Protein AF-A0A3B9QT40-F1 (afdb_monomer_lite)

InterPro domains:
  IPR036661 Luciferase-like domain superfamily [G3DSA:3.20.20.30] (1-45)
  IPR036661 Luciferase-like domain superfamily [SSF51679] (1-44)
  IPR051260 Diverse substrate monooxygenases [PTHR30011] (1-43)

pLDDT: mean 94.56, std 4.2, range [72.94, 98.44]

Radius of gyration: 12.41 Å; chains: 1; bounding box: 27×16×27 Å

Structure (mmCIF, N/CA/C/O backbone):
data_AF-A0A3B9QT40-F1
#
_entry.id   AF-A0A3B9QT40-F1
#
loop_
_atom_site.group_PDB
_atom_site.id
_atom_site.type_symbol
_atom_site.label_atom_id
_atom_site.label_alt_id
_atom_site.label_comp_id
_atom_site.label_asym_id
_atom_site.label_entity_id
_atom_site.label_seq_id
_atom_site.pdbx_PDB_ins_code
_atom_site.Cartn_x
_atom_site.Cartn_y
_atom_site.Cartn_z
_atom_site.occupancy
_atom_site.B_iso_or_equiv
_atom_site.auth_seq_id
_atom_site.auth_comp_id
_atom_site.auth_asym_id
_atom_site.auth_atom_id
_atom_site.pdbx_PDB_model_num
ATOM 1 N N . GLY A 1 1 ? 3.100 -9.219 6.865 1.00 88.12 1 GLY A N 1
ATOM 2 C CA . GLY A 1 1 ? 3.451 -8.156 5.901 1.00 88.12 1 GLY A CA 1
ATOM 3 C C . GLY A 1 1 ? 4.807 -8.445 5.290 1.00 88.12 1 GLY A C 1
ATOM 4 O O . GLY A 1 1 ? 5.376 -9.484 5.600 1.00 88.12 1 GLY A O 1
ATOM 5 N N . PHE A 1 2 ? 5.313 -7.544 4.451 1.00 92.94 2 PHE A N 1
ATOM 6 C CA . PHE A 1 2 ? 6.614 -7.673 3.787 1.00 92.94 2 PHE A CA 1
ATOM 7 C C . PHE A 1 2 ? 7.435 -6.402 4.000 1.00 92.94 2 PHE A C 1
ATOM 9 O O . PHE A 1 2 ? 6.866 -5.316 4.089 1.00 92.94 2 PHE A O 1
ATOM 16 N N . ASN A 1 3 ? 8.757 -6.546 4.065 1.00 94.56 3 ASN A N 1
ATOM 17 C CA . ASN A 1 3 ? 9.681 -5.427 3.930 1.00 94.56 3 ASN A CA 1
ATOM 18 C C . ASN A 1 3 ? 10.128 -5.374 2.462 1.00 94.56 3 ASN A C 1
ATOM 20 O O . ASN A 1 3 ? 10.588 -6.384 1.930 1.00 94.56 3 ASN A O 1
ATOM 24 N N . ILE A 1 4 ? 9.925 -4.232 1.806 1.00 92.44 4 ILE A N 1
ATOM 25 C CA . ILE A 1 4 ? 10.248 -4.035 0.392 1.00 92.44 4 ILE A CA 1
ATOM 26 C C . ILE A 1 4 ? 11.536 -3.219 0.306 1.00 92.44 4 ILE A C 1
ATOM 28 O O . ILE A 1 4 ? 11.581 -2.087 0.776 1.00 92.44 4 ILE A O 1
ATOM 32 N N . MET A 1 5 ? 12.561 -3.796 -0.322 1.00 93.38 5 MET A N 1
ATOM 33 C CA . MET A 1 5 ? 13.872 -3.174 -0.532 1.00 93.38 5 MET A CA 1
ATOM 34 C C . MET A 1 5 ? 14.200 -3.174 -2.029 1.00 93.38 5 MET A C 1
ATOM 36 O O . MET A 1 5 ? 14.795 -4.136 -2.524 1.00 93.38 5 MET A O 1
ATOM 40 N N . PRO A 1 6 ? 13.774 -2.144 -2.782 1.00 92.06 6 PRO A N 1
ATOM 41 C CA . PRO A 1 6 ? 14.084 -2.042 -4.200 1.00 92.06 6 PRO A CA 1
ATOM 42 C C . PRO A 1 6 ? 15.593 -1.837 -4.430 1.00 92.06 6 PR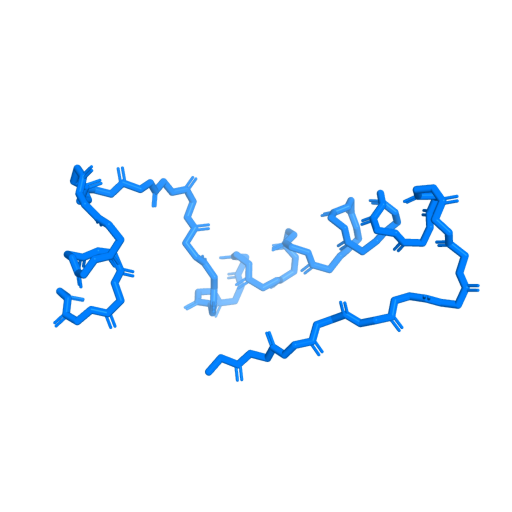O A C 1
ATOM 44 O O . PRO A 1 6 ? 16.261 -1.219 -3.599 1.00 92.06 6 PRO A O 1
ATOM 47 N N . PRO A 1 7 ? 16.141 -2.290 -5.571 1.00 90.31 7 PRO A N 1
ATOM 48 C CA . PRO A 1 7 ? 17.558 -2.107 -5.902 1.00 90.31 7 PRO A CA 1
ATOM 49 C C . PRO A 1 7 ? 17.923 -0.648 -6.225 1.00 90.31 7 PRO A C 1
ATOM 51 O O . PRO A 1 7 ? 19.096 -0.286 -6.185 1.00 90.31 7 PRO A O 1
ATOM 54 N N . SER A 1 8 ? 16.936 0.191 -6.551 1.00 92.62 8 SER A N 1
ATOM 55 C CA . SER A 1 8 ? 17.112 1.617 -6.820 1.00 92.62 8 SER A CA 1
ATOM 56 C C . SER A 1 8 ? 15.968 2.429 -6.214 1.00 92.62 8 SER A C 1
ATOM 58 O O . SER A 1 8 ? 14.797 2.056 -6.304 1.00 92.62 8 SER A O 1
ATOM 60 N N . MET A 1 9 ? 16.311 3.561 -5.600 1.00 91.31 9 MET A N 1
ATOM 61 C CA . MET A 1 9 ? 15.362 4.481 -4.969 1.00 91.31 9 MET A CA 1
ATOM 62 C C . MET A 1 9 ? 15.450 5.864 -5.630 1.00 91.31 9 MET A C 1
ATOM 64 O O . MET A 1 9 ? 16.559 6.293 -5.956 1.00 91.31 9 MET A O 1
ATOM 68 N N . PRO A 1 10 ? 14.318 6.572 -5.821 1.00 90.75 10 PRO A N 1
ATOM 69 C CA . PRO A 1 10 ? 12.942 6.160 -5.498 1.00 90.75 10 PRO A CA 1
ATOM 70 C C . PRO A 1 10 ? 12.291 5.260 -6.566 1.00 90.75 10 PRO A C 1
ATOM 72 O O . PRO A 1 10 ? 11.307 4.587 -6.283 1.00 90.75 10 PRO A O 1
ATOM 75 N N . HIS A 1 11 ? 12.870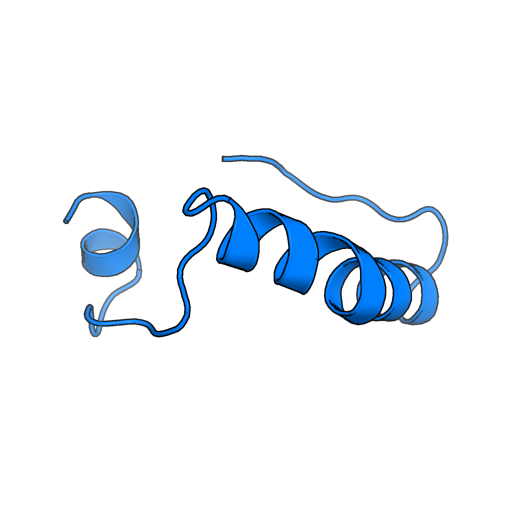 5.184 -7.767 1.00 94.38 11 HIS A N 1
ATOM 76 C CA . HIS A 1 11 ? 12.199 4.655 -8.963 1.00 94.38 11 HIS A CA 1
ATOM 77 C C . HIS A 1 11 ? 11.707 3.201 -8.849 1.00 94.38 11 HIS A C 1
ATOM 79 O O . HIS A 1 11 ? 10.659 2.845 -9.391 1.00 94.38 11 HIS A O 1
ATOM 85 N N . GLY A 1 12 ? 12.444 2.343 -8.134 1.00 93.69 12 GLY A N 1
ATOM 86 C CA . GLY A 1 12 ? 12.022 0.964 -7.890 1.00 93.69 12 GLY A CA 1
ATOM 87 C C . GLY A 1 12 ? 10.813 0.865 -6.957 1.00 93.69 12 GLY A C 1
ATOM 88 O O . GLY A 1 12 ? 10.004 -0.050 -7.108 1.00 93.69 12 GLY A O 1
ATOM 89 N N . LEU A 1 13 ? 10.657 1.816 -6.030 1.00 95.56 13 LEU A N 1
ATOM 90 C CA . LEU A 1 13 ? 9.465 1.912 -5.192 1.00 95.56 13 LEU A CA 1
ATOM 91 C C . LEU A 1 13 ? 8.268 2.412 -6.006 1.00 95.56 13 LEU A C 1
ATOM 93 O O . LEU A 1 13 ? 7.206 1.803 -5.918 1.00 95.56 13 LEU A O 1
ATOM 97 N N . ASP A 1 14 ? 8.457 3.439 -6.840 1.00 96.25 14 ASP A N 1
ATOM 98 C CA . ASP A 1 14 ? 7.401 3.969 -7.718 1.00 96.25 14 ASP A CA 1
ATOM 99 C C . ASP A 1 14 ? 6.857 2.864 -8.636 1.00 96.25 14 ASP A C 1
ATOM 101 O O . ASP A 1 14 ? 5.659 2.594 -8.667 1.00 96.25 14 ASP A O 1
ATOM 105 N N . THR A 1 15 ? 7.759 2.108 -9.271 1.00 96.56 15 THR A N 1
ATOM 106 C CA . THR A 1 15 ? 7.396 0.967 -10.127 1.00 96.56 15 THR A CA 1
ATOM 107 C C . THR A 1 15 ? 6.590 -0.092 -9.366 1.00 96.56 15 THR A C 1
ATOM 109 O O . THR A 1 15 ? 5.632 -0.654 -9.900 1.00 96.56 15 THR A O 1
ATOM 112 N N . PHE A 1 16 ? 6.959 -0.383 -8.114 1.00 95.69 16 PHE A N 1
ATOM 113 C CA . PHE A 1 16 ? 6.223 -1.337 -7.283 1.00 95.69 16 PHE A CA 1
ATOM 114 C C . PHE A 1 16 ? 4.815 -0.830 -6.957 1.00 95.69 16 PHE A C 1
ATOM 116 O O . PHE A 1 16 ? 3.853 -1.598 -7.042 1.00 95.69 16 PHE A O 1
ATOM 123 N N . VAL A 1 17 ? 4.684 0.450 -6.597 1.00 96.31 17 VAL A N 1
ATOM 124 C CA . VAL A 1 17 ? 3.384 1.066 -6.317 1.00 96.31 17 VAL A CA 1
ATOM 125 C C . VAL A 1 17 ? 2.506 1.034 -7.565 1.00 96.31 17 VAL A C 1
ATOM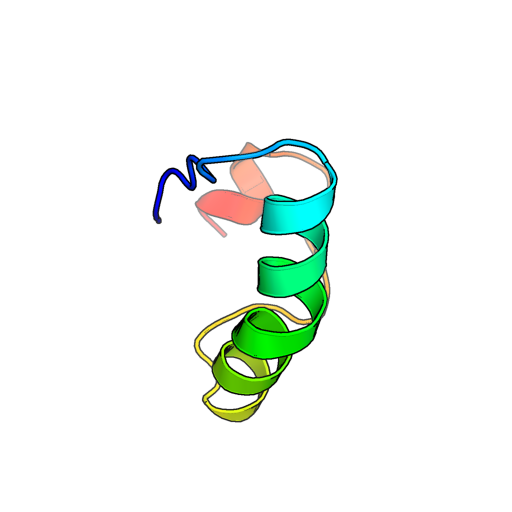 127 O O . VAL A 1 17 ? 1.380 0.556 -7.481 1.00 96.31 17 VAL A O 1
ATOM 130 N N . ASP A 1 18 ? 3.028 1.429 -8.723 1.00 97.69 18 ASP A N 1
ATOM 131 C CA . ASP A 1 18 ? 2.237 1.544 -9.951 1.00 97.69 18 ASP A CA 1
ATOM 132 C C . ASP A 1 18 ? 1.816 0.191 -10.535 1.00 97.69 18 ASP A C 1
ATOM 134 O O . ASP A 1 18 ? 0.739 0.072 -11.117 1.00 97.69 18 ASP A O 1
ATOM 138 N N . GLN A 1 19 ? 2.647 -0.846 -10.390 1.00 97.62 19 GLN A N 1
ATOM 139 C CA . GLN A 1 19 ? 2.403 -2.133 -11.050 1.00 97.62 19 GLN A CA 1
ATOM 140 C C . GLN A 1 19 ? 1.874 -3.217 -10.107 1.00 97.62 19 GLN A C 1
ATOM 142 O O . GLN A 1 19 ? 1.044 -4.032 -10.510 1.00 97.62 19 GLN A O 1
ATOM 147 N N . VAL A 1 20 ? 2.333 -3.262 -8.853 1.00 97.38 20 VAL A N 1
ATOM 148 C CA . VAL A 1 20 ? 2.026 -4.377 -7.939 1.00 97.38 20 VAL A CA 1
ATOM 149 C C . VAL A 1 20 ? 0.834 -4.065 -7.040 1.00 97.38 20 VAL A C 1
ATOM 151 O O . VAL A 1 20 ? -0.020 -4.933 -6.841 1.00 97.38 20 VAL A O 1
ATOM 154 N N . VAL A 1 21 ? 0.735 -2.843 -6.506 1.00 97.62 21 VAL A N 1
ATOM 155 C CA . VAL A 1 21 ? -0.366 -2.470 -5.598 1.00 97.62 21 VAL A CA 1
ATOM 156 C C . VAL A 1 21 ? -1.747 -2.650 -6.248 1.00 97.62 21 VAL A C 1
ATOM 158 O O . VAL A 1 21 ? -2.589 -3.279 -5.598 1.00 97.62 21 VAL A O 1
ATOM 161 N N . PRO A 1 22 ? -2.000 -2.233 -7.511 1.00 98.44 22 PRO A N 1
ATOM 162 C CA . PRO A 1 22 ? -3.300 -2.440 -8.154 1.00 98.44 22 PRO A CA 1
ATOM 163 C C . PRO A 1 22 ? -3.685 -3.917 -8.240 1.00 98.44 22 PRO A C 1
ATOM 165 O O . PRO A 1 22 ? -4.810 -4.292 -7.917 1.00 98.44 22 PRO A O 1
ATOM 168 N N . VAL A 1 23 ? -2.724 -4.776 -8.581 1.00 98.38 23 VAL A N 1
ATOM 169 C CA . VAL A 1 23 ? -2.925 -6.226 -8.685 1.00 98.38 23 VAL A CA 1
ATOM 170 C C . VAL A 1 23 ? -3.271 -6.840 -7.324 1.00 98.38 23 VAL A C 1
ATOM 172 O O . VAL A 1 23 ? -4.131 -7.720 -7.224 1.00 98.38 23 VAL A O 1
ATOM 175 N N . LEU A 1 24 ? -2.622 -6.388 -6.246 1.00 98.06 24 LEU A N 1
ATOM 176 C CA . LEU A 1 24 ? -2.951 -6.844 -4.895 1.00 98.06 24 LEU A CA 1
ATOM 177 C C . LEU A 1 24 ? -4.329 -6.341 -4.441 1.00 98.06 24 LEU A C 1
ATOM 179 O O . LEU A 1 24 ? -5.058 -7.090 -3.788 1.00 98.06 24 LEU A O 1
ATOM 183 N N . GLN A 1 25 ? -4.703 -5.111 -4.793 1.00 98.12 25 GLN A N 1
ATOM 184 C CA . GLN A 1 25 ? -6.019 -4.545 -4.485 1.00 98.12 25 GLN A CA 1
ATOM 185 C C . GLN A 1 25 ? -7.146 -5.246 -5.258 1.00 98.12 25 GLN A C 1
ATOM 187 O O . GLN A 1 25 ? -8.195 -5.538 -4.677 1.00 98.12 25 GLN A O 1
ATOM 192 N N . GLU A 1 26 ? -6.949 -5.548 -6.544 1.00 98.25 26 GLU A N 1
ATOM 193 C CA . GLU A 1 26 ? -7.897 -6.306 -7.375 1.00 98.25 26 GLU A CA 1
ATOM 194 C C . GLU A 1 26 ? -8.166 -7.691 -6.775 1.00 98.25 26 GLU A C 1
ATOM 196 O O . GLU A 1 26 ? -9.309 -8.131 -6.686 1.00 98.25 26 GLU A O 1
ATOM 201 N N . ARG A 1 27 ? -7.122 -8.341 -6.252 1.00 98.06 27 ARG A N 1
ATOM 202 C CA . ARG A 1 27 ? -7.221 -9.655 -5.600 1.00 98.06 27 ARG A CA 1
ATOM 203 C C . ARG A 1 27 ? -7.659 -9.606 -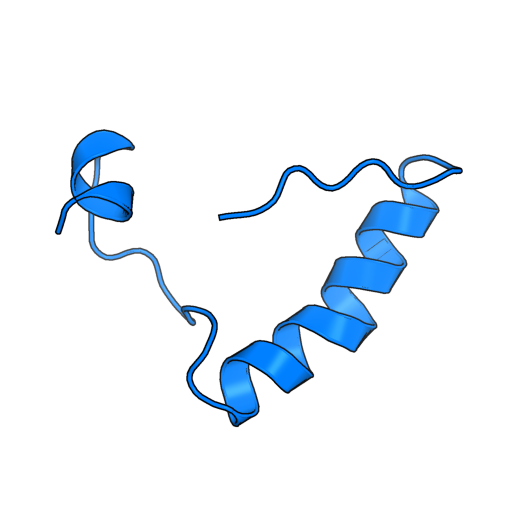4.133 1.00 98.06 27 ARG A C 1
ATOM 205 O O . ARG A 1 27 ? -7.627 -10.639 -3.466 1.00 98.06 27 ARG A O 1
ATOM 212 N N . GLY A 1 28 ? -8.007 -8.433 -3.601 1.00 96.81 28 GLY A N 1
ATOM 213 C CA . GLY A 1 28 ? -8.418 -8.274 -2.201 1.00 96.81 28 GLY A CA 1
ATOM 214 C C . GLY A 1 28 ? -7.316 -8.602 -1.183 1.00 96.81 28 GLY A C 1
ATOM 215 O O . GLY A 1 28 ? -7.605 -9.010 -0.062 1.00 96.81 28 GLY A O 1
ATOM 216 N N . ARG A 1 29 ? -6.040 -8.478 -1.568 1.00 96.19 29 ARG A N 1
ATOM 217 C CA . ARG A 1 29 ? -4.866 -8.741 -0.713 1.00 96.19 29 ARG A CA 1
ATOM 218 C C . ARG A 1 29 ? -4.199 -7.478 -0.185 1.00 96.19 29 ARG A C 1
ATOM 220 O O . ARG A 1 29 ? -3.281 -7.575 0.626 1.00 96.19 29 ARG A O 1
ATOM 227 N N . PHE A 1 30 ? -4.645 -6.310 -0.634 1.00 96.06 30 PHE A N 1
ATOM 228 C CA . PHE A 1 30 ? -4.150 -5.030 -0.158 1.00 96.06 30 PHE A CA 1
ATOM 229 C C . PHE A 1 30 ? -5.291 -4.028 -0.018 1.00 96.06 30 PHE A C 1
ATOM 231 O O . PHE A 1 30 ? -6.231 -4.018 -0.815 1.00 96.06 30 PHE A O 1
ATOM 238 N N . ARG A 1 31 ? -5.203 -3.205 1.026 1.00 94.75 31 ARG A N 1
ATOM 239 C CA . ARG A 1 31 ? -6.187 -2.172 1.356 1.00 94.75 31 ARG A CA 1
ATOM 240 C C . ARG A 1 31 ? -6.228 -1.065 0.301 1.00 94.75 31 ARG A C 1
ATOM 242 O O . ARG A 1 31 ? -5.226 -0.789 -0.363 1.00 94.75 31 ARG A O 1
ATOM 249 N N . ARG A 1 32 ? -7.391 -0.426 0.170 1.00 96.19 32 ARG A N 1
ATOM 250 C CA . ARG A 1 32 ? -7.584 0.784 -0.650 1.00 96.19 32 ARG A CA 1
ATOM 251 C C . ARG A 1 32 ? -7.543 2.061 0.183 1.00 96.19 32 ARG A C 1
ATOM 253 O O . ARG A 1 32 ? -7.110 3.086 -0.321 1.00 96.19 32 ARG A O 1
ATOM 260 N N . GLU A 1 33 ? -7.915 1.962 1.454 1.00 95.81 33 GLU A N 1
ATOM 261 C CA . GLU A 1 33 ? -7.966 3.079 2.393 1.00 95.81 33 GLU A CA 1
ATOM 262 C C . GLU A 1 33 ? -7.403 2.655 3.756 1.00 95.81 33 GLU A C 1
ATOM 264 O O . GLU A 1 33 ? -7.222 1.464 4.031 1.00 95.81 33 GLU A O 1
ATOM 269 N N . TYR A 1 34 ? -7.078 3.644 4.586 1.00 95.50 34 TYR A N 1
ATOM 270 C CA . TYR A 1 34 ? -6.670 3.454 5.975 1.00 95.50 34 TYR A CA 1
ATOM 271 C C . TYR A 1 34 ? -7.823 3.887 6.877 1.00 95.50 34 TYR A C 1
ATOM 273 O O . TYR A 1 34 ? -8.243 5.038 6.812 1.00 95.50 34 TYR A O 1
ATOM 281 N N . GLU A 1 35 ? -8.321 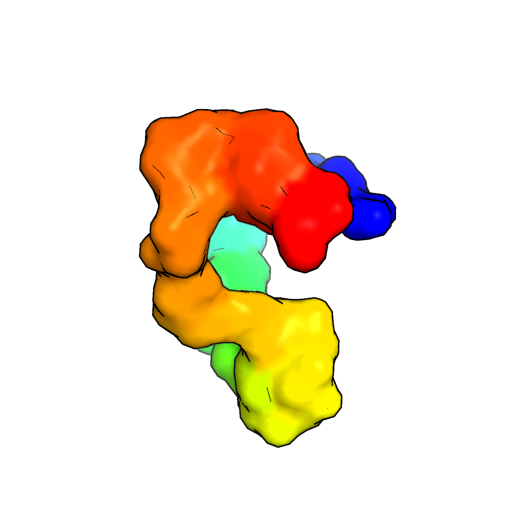2.977 7.711 1.00 92.31 35 GLU A N 1
ATOM 282 C CA . GLU A 1 35 ? -9.445 3.252 8.618 1.00 92.31 35 GLU A CA 1
ATOM 283 C C . GLU A 1 35 ? -8.971 3.660 10.021 1.00 92.31 35 GLU A C 1
ATOM 285 O O . GLU A 1 35 ? -9.630 4.438 10.708 1.00 92.31 35 GLU A O 1
ATOM 290 N N . GLY A 1 36 ? -7.806 3.160 10.449 1.00 95.31 36 GLY A N 1
ATOM 291 C CA . GLY A 1 36 ? -7.208 3.502 11.734 1.00 95.31 36 GLY A CA 1
ATOM 292 C C . GLY A 1 36 ? -6.501 4.855 11.702 1.00 95.31 36 GLY A C 1
ATOM 293 O O . GLY A 1 36 ? -5.878 5.236 10.709 1.00 95.31 36 GLY A O 1
ATOM 294 N N . THR A 1 37 ? -6.506 5.549 12.833 1.00 96.44 37 THR A N 1
ATOM 295 C CA . THR A 1 37 ? -5.769 6.808 13.030 1.00 96.44 37 THR A CA 1
ATOM 296 C C . THR A 1 37 ? -4.355 6.581 13.556 1.00 96.44 37 THR A C 1
ATOM 298 O O . THR A 1 37 ? -3.480 7.435 13.416 1.00 96.44 37 THR A O 1
ATOM 301 N N . THR A 1 38 ? -4.103 5.406 14.132 1.00 97.12 38 THR A N 1
ATOM 302 C CA . THR A 1 38 ? -2.788 4.996 14.615 1.00 97.12 38 THR A CA 1
ATOM 303 C C . THR A 1 38 ? -2.219 3.859 13.777 1.00 97.12 38 THR A C 1
ATOM 305 O O . THR A 1 38 ? -2.929 3.088 13.127 1.00 97.12 38 THR A O 1
ATOM 308 N N . LEU A 1 39 ? -0.896 3.701 13.826 1.00 95.75 39 LEU A N 1
ATOM 309 C CA . LEU A 1 39 ? -0.241 2.549 13.211 1.00 95.75 39 LEU A CA 1
ATOM 310 C C . LEU A 1 39 ? -0.761 1.225 13.791 1.00 95.75 39 LEU A C 1
ATOM 312 O O . LEU A 1 39 ? -0.958 0.269 13.052 1.00 95.75 39 LEU A O 1
ATOM 316 N N . ARG A 1 40 ? -0.989 1.172 15.110 1.00 96.50 40 ARG A N 1
ATOM 317 C CA . ARG A 1 40 ? -1.471 -0.036 15.790 1.00 96.50 40 ARG A CA 1
ATOM 318 C C . ARG A 1 40 ? -2.843 -0.455 15.268 1.00 96.50 40 ARG A C 1
ATOM 320 O O . ARG A 1 40 ? -3.025 -1.629 14.969 1.00 96.50 40 ARG A O 1
ATOM 327 N N . GLU A 1 41 ? -3.765 0.495 15.134 1.00 96.31 41 GLU A N 1
ATOM 328 C CA . GLU A 1 41 ? -5.104 0.248 14.585 1.00 96.31 41 GLU A CA 1
ATOM 329 C C . GLU A 1 41 ? -5.021 -0.315 13.162 1.00 96.31 41 GLU A C 1
ATOM 331 O O . GLU A 1 41 ? -5.620 -1.339 12.875 1.00 96.31 41 GLU A O 1
ATOM 336 N N . ASN A 1 42 ? -4.178 0.259 12.299 1.00 94.38 42 ASN A N 1
ATOM 337 C CA . ASN A 1 42 ? -4.034 -0.192 10.907 1.00 94.38 42 ASN A CA 1
ATOM 338 C C . ASN A 1 42 ? -3.309 -1.544 10.719 1.00 94.38 42 ASN A C 1
ATOM 340 O O . ASN A 1 42 ? -3.187 -2.023 9.584 1.00 94.38 42 ASN A O 1
ATOM 344 N N . LEU A 1 43 ? -2.755 -2.126 11.789 1.00 92.50 43 LEU A N 1
ATOM 345 C CA . LEU A 1 43 ? -2.029 -3.401 11.754 1.00 92.50 43 LEU A CA 1
ATOM 346 C C . LEU A 1 43 ? -2.732 -4.533 12.508 1.00 92.50 43 LEU A C 1
ATOM 348 O O . LEU A 1 43 ? -2.480 -5.694 12.188 1.00 92.50 43 LEU A O 1
ATOM 352 N 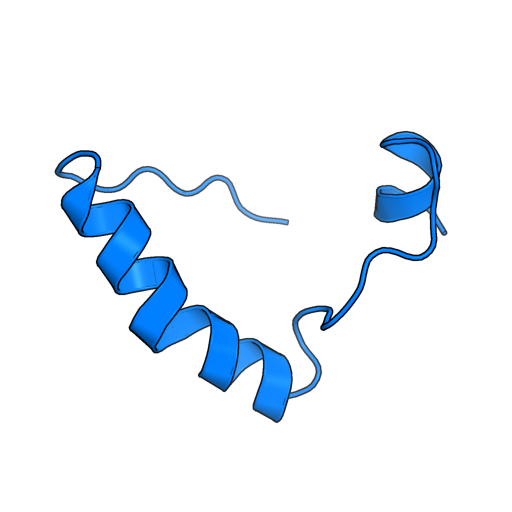N . LEU A 1 44 ? -3.524 -4.204 13.529 1.00 87.56 44 LEU A N 1
ATOM 353 C CA . LEU A 1 44 ? -4.168 -5.170 14.425 1.00 87.56 44 LEU A CA 1
ATOM 354 C C . LEU A 1 44 ? -5.702 -5.119 14.380 1.00 87.56 44 LEU A C 1
ATOM 356 O O . LEU A 1 44 ? -6.323 -5.994 14.981 1.00 87.56 44 LEU A O 1
ATOM 360 N N . GLY A 1 45 ? -6.276 -4.087 13.750 1.00 72.94 45 GLY A N 1
ATOM 361 C CA . GLY A 1 45 ? -7.710 -3.969 13.482 1.00 72.94 45 GLY A CA 1
ATOM 362 C C . GLY A 1 45 ? -8.172 -4.894 12.367 1.00 72.94 45 GLY A C 1
ATOM 363 O O . GLY A 1 45 ? -7.375 -5.133 11.429 1.00 72.94 45 GLY A O 1
#

Foldseek 3Di:
DDDDDAPDPPVRVVCCCVPPQVVCVVVVNDDPDAPDPDPCNSPPD

Organism: NCBI:txid1727

Secondary structure (DSSP, 8-state):
------SSTTHHHHHHHHHHHHHHHHTTSS-SS---SSTTHHHH-

Sequence (45 aa):
GFNIMPPSMPHGLDTFVDQVVPVLQERGRFRREYEGTTLRENLLG